Protein AF-X6D6U5-F1 (afdb_monomer_lite)

Structure (mmCIF, N/CA/C/O backbone):
data_AF-X6D6U5-F1
#
_entry.id   AF-X6D6U5-F1
#
loop_
_atom_site.group_PDB
_atom_site.id
_atom_site.type_symbol
_atom_site.label_atom_id
_atom_site.label_alt_id
_atom_site.label_comp_id
_atom_site.label_asym_id
_atom_site.label_entity_id
_atom_site.label_seq_id
_atom_site.pdbx_PDB_ins_code
_atom_site.Cartn_x
_atom_site.Cartn_y
_atom_site.Cartn_z
_atom_site.occupancy
_atom_site.B_iso_or_equiv
_atom_site.auth_seq_id
_atom_site.auth_comp_id
_atom_site.auth_asym_id
_atom_site.auth_atom_id
_atom_site.pdbx_PDB_model_num
ATOM 1 N N . MET A 1 1 ? 5.523 -4.093 -6.193 1.00 83.50 1 MET A N 1
ATOM 2 C CA . MET A 1 1 ? 4.814 -2.894 -5.673 1.00 83.50 1 MET A CA 1
ATOM 3 C C . MET A 1 1 ? 3.579 -3.271 -4.860 1.00 83.50 1 MET A C 1
ATOM 5 O O . MET A 1 1 ? 3.531 -2.895 -3.702 1.00 83.50 1 MET A O 1
ATOM 9 N N . ILE A 1 2 ? 2.606 -4.012 -5.416 1.00 90.62 2 ILE A N 1
ATOM 10 C CA . ILE A 1 2 ? 1.419 -4.466 -4.654 1.00 90.62 2 ILE A CA 1
ATOM 11 C C . ILE A 1 2 ? 1.822 -5.255 -3.401 1.00 90.62 2 ILE A C 1
ATOM 13 O O . ILE A 1 2 ? 1.270 -5.006 -2.339 1.00 90.62 2 ILE A O 1
ATOM 17 N N . ASP A 1 3 ? 2.824 -6.127 -3.509 1.00 91.62 3 ASP A N 1
ATOM 18 C CA . ASP A 1 3 ? 3.265 -6.973 -2.391 1.00 91.62 3 ASP A CA 1
ATOM 19 C C . ASP A 1 3 ? 3.796 -6.162 -1.197 1.00 91.62 3 ASP A C 1
ATOM 21 O O . ASP A 1 3 ? 3.610 -6.554 -0.051 1.00 91.62 3 ASP A O 1
ATOM 25 N N . GLU A 1 4 ? 4.392 -4.991 -1.443 1.00 94.00 4 GLU A N 1
ATOM 26 C CA . GLU A 1 4 ? 4.854 -4.094 -0.375 1.00 94.00 4 GLU A CA 1
ATOM 27 C C . GLU A 1 4 ? 3.685 -3.410 0.334 1.00 94.00 4 GLU A C 1
ATOM 29 O O . GLU A 1 4 ? 3.673 -3.293 1.554 1.00 94.00 4 GLU A O 1
ATOM 34 N N . LEU A 1 5 ? 2.654 -3.021 -0.417 1.00 94.81 5 LEU A N 1
ATOM 35 C CA . LEU A 1 5 ? 1.423 -2.488 0.165 1.00 94.81 5 LEU A CA 1
ATOM 36 C C . LEU A 1 5 ? 0.693 -3.561 0.988 1.00 94.81 5 LEU A C 1
ATOM 38 O O . LEU A 1 5 ? 0.139 -3.259 2.043 1.00 94.81 5 LEU A O 1
ATOM 42 N N . GLU A 1 6 ? 0.706 -4.817 0.532 1.00 95.25 6 GLU A N 1
ATOM 43 C CA . GLU A 1 6 ? 0.161 -5.954 1.286 1.00 95.25 6 GLU A CA 1
ATOM 44 C C . GLU A 1 6 ? 0.989 -6.250 2.546 1.00 95.25 6 GLU A C 1
ATOM 46 O O . GLU A 1 6 ? 0.403 -6.516 3.596 1.00 95.25 6 GLU A O 1
ATOM 51 N N . ARG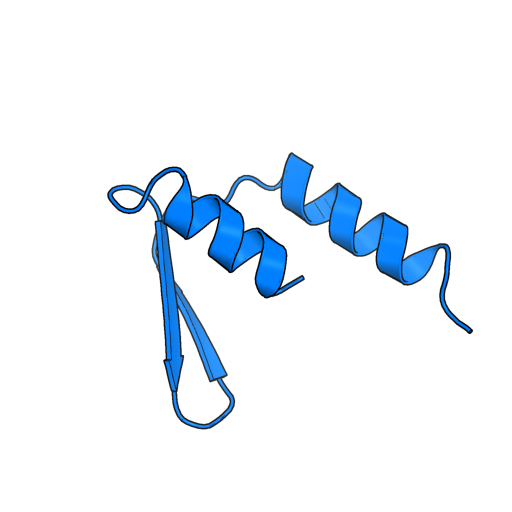 A 1 7 ? 2.323 -6.121 2.486 1.00 95.38 7 ARG A N 1
ATOM 52 C CA . ARG A 1 7 ? 3.207 -6.221 3.657 1.00 95.38 7 ARG A CA 1
ATOM 53 C C . ARG A 1 7 ? 2.895 -5.144 4.695 1.00 95.38 7 ARG A C 1
ATOM 55 O O . ARG A 1 7 ? 2.657 -5.482 5.849 1.00 95.38 7 ARG A O 1
ATOM 62 N N . GLN A 1 8 ? 2.823 -3.874 4.291 1.00 95.81 8 GLN A N 1
ATOM 63 C CA . GLN A 1 8 ? 2.493 -2.767 5.199 1.00 95.81 8 GLN A CA 1
ATOM 64 C C . GLN A 1 8 ? 1.102 -2.941 5.832 1.00 95.81 8 GLN A C 1
ATOM 66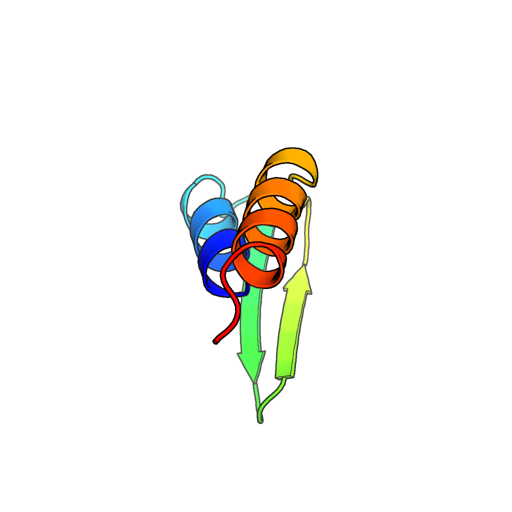 O O . GLN A 1 8 ? 0.921 -2.713 7.028 1.00 95.81 8 GLN A O 1
ATOM 71 N N . ALA A 1 9 ? 0.120 -3.415 5.057 1.00 96.75 9 ALA A N 1
ATOM 72 C CA . ALA A 1 9 ? -1.214 -3.719 5.573 1.00 96.75 9 ALA A CA 1
ATOM 73 C C . ALA A 1 9 ? -1.207 -4.885 6.576 1.00 96.75 9 ALA A C 1
ATOM 75 O O . ALA A 1 9 ? -1.990 -4.879 7.523 1.00 96.75 9 ALA A O 1
ATOM 76 N N . ALA A 1 10 ? -0.330 -5.876 6.395 1.00 96.62 10 ALA A N 1
ATOM 77 C CA . ALA A 1 10 ? -0.153 -6.969 7.347 1.00 96.62 10 ALA A CA 1
ATOM 78 C C . ALA A 1 10 ? 0.563 -6.519 8.634 1.00 96.62 10 ALA A C 1
ATOM 80 O O . ALA A 1 10 ? 0.226 -7.001 9.714 1.00 96.62 10 ALA A O 1
ATOM 81 N N . GLU A 1 11 ? 1.513 -5.585 8.534 1.00 96.94 11 GLU A N 1
ATOM 82 C CA . GLU A 1 11 ? 2.232 -5.019 9.682 1.00 96.94 11 GLU A CA 1
ATOM 83 C C . GLU A 1 11 ? 1.334 -4.125 10.547 1.00 96.94 11 GLU A C 1
ATOM 85 O O . GLU A 1 11 ? 1.419 -4.173 11.776 1.00 96.94 11 GLU A O 1
ATOM 90 N N . ASN A 1 12 ? 0.440 -3.336 9.936 1.00 95.75 12 ASN A N 1
ATOM 91 C CA . ASN A 1 12 ? -0.523 -2.524 10.676 1.00 95.75 12 ASN A CA 1
ATOM 92 C C . ASN A 1 12 ? -1.935 -2.514 10.048 1.00 95.75 12 ASN A C 1
ATOM 94 O O . ASN A 1 12 ? -2.361 -1.511 9.462 1.00 95.75 12 ASN A O 1
ATOM 98 N N . PRO A 1 13 ? -2.728 -3.585 10.243 1.00 95.12 13 PRO A N 1
ATOM 99 C CA . PRO A 1 13 ? -4.042 -3.744 9.604 1.00 95.12 13 PRO A CA 1
ATOM 100 C C . PRO A 1 13 ? -5.103 -2.754 10.108 1.00 95.12 13 PRO A C 1
ATOM 102 O O . PRO A 1 13 ? -6.171 -2.608 9.506 1.00 95.12 13 PRO A O 1
ATOM 105 N N . SER A 1 14 ? -4.830 -2.075 11.228 1.00 97.19 14 SER A N 1
ATOM 106 C CA . SER A 1 14 ? -5.678 -0.995 11.739 1.00 97.19 14 SER A CA 1
ATOM 107 C C . SER A 1 14 ? -5.506 0.315 10.969 1.00 97.19 14 SER A C 1
ATOM 109 O O . SER A 1 14 ? -6.450 1.100 10.902 1.00 97.19 14 SER A O 1
ATOM 111 N N . LYS A 1 15 ? -4.330 0.528 10.366 1.00 96.81 15 LYS A N 1
ATOM 112 C CA . LYS A 1 15 ? -3.962 1.761 9.665 1.00 96.81 15 LYS A CA 1
ATOM 113 C C . LYS A 1 15 ? -4.036 1.655 8.152 1.00 96.81 15 LYS A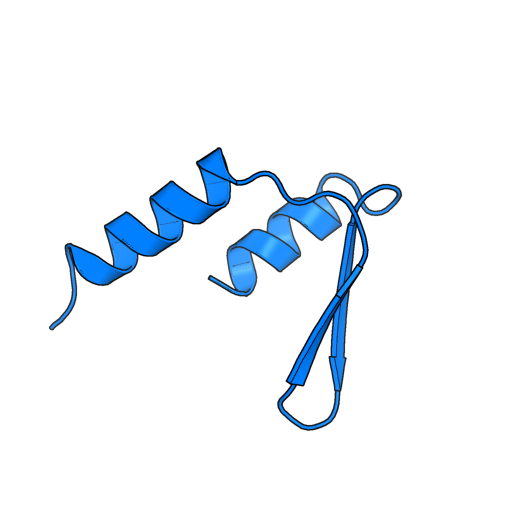 C 1
ATOM 115 O O . LYS A 1 15 ? -4.221 2.680 7.506 1.00 96.81 15 LYS A O 1
ATOM 120 N N . LEU A 1 16 ? -3.898 0.450 7.600 1.00 97.56 16 LEU A N 1
ATOM 121 C CA . LEU A 1 16 ? -3.900 0.219 6.162 1.00 97.56 16 LEU A CA 1
ATOM 122 C C . LEU A 1 16 ? -4.671 -1.050 5.802 1.00 97.56 16 LEU A C 1
ATOM 124 O O . LEU A 1 16 ? -4.494 -2.109 6.403 1.00 97.56 16 LEU A O 1
ATOM 128 N N . LYS A 1 17 ? -5.516 -0.950 4.774 1.00 97.62 17 LYS A N 1
ATOM 129 C CA . LYS A 1 17 ? -6.255 -2.069 4.187 1.00 97.62 17 LYS A CA 1
ATOM 130 C C . LYS A 1 17 ? -6.030 -2.119 2.684 1.00 97.62 17 LYS A C 1
ATOM 132 O O . LYS A 1 17 ? -6.242 -1.136 1.977 1.00 97.62 17 LYS A O 1
ATOM 137 N N . VAL A 1 18 ? -5.699 -3.308 2.188 1.00 96.81 18 VAL A N 1
ATOM 138 C CA . VAL A 1 18 ? -5.542 -3.588 0.757 1.00 96.81 18 VAL A CA 1
ATOM 139 C C . VAL A 1 18 ? -6.561 -4.642 0.339 1.00 96.81 18 VAL A C 1
ATOM 141 O O . VAL A 1 18 ? -6.710 -5.677 0.985 1.00 96.81 18 VAL A O 1
ATOM 144 N N . ARG A 1 19 ? -7.316 -4.368 -0.730 1.00 95.75 19 ARG A N 1
ATOM 145 C CA . ARG A 1 19 ? -8.338 -5.279 -1.273 1.00 95.75 19 ARG A CA 1
ATOM 146 C C . ARG A 1 19 ? -8.195 -5.409 -2.781 1.00 95.75 19 ARG A C 1
ATOM 148 O O . ARG A 1 19 ? -8.128 -4.405 -3.485 1.00 95.75 19 ARG A O 1
ATOM 155 N N . LYS A 1 20 ? -8.241 -6.639 -3.288 1.00 93.75 20 LYS A N 1
ATOM 156 C CA . LYS A 1 20 ? -8.262 -6.945 -4.726 1.00 93.75 20 LYS A CA 1
ATOM 157 C C . LYS A 1 20 ? -9.713 -7.165 -5.177 1.00 93.75 20 LYS A C 1
ATOM 159 O O . LYS A 1 20 ? -10.429 -7.968 -4.584 1.00 93.75 20 LYS A O 1
ATOM 164 N N . LYS A 1 21 ? -10.174 -6.447 -6.208 1.00 92.44 21 LYS A N 1
ATOM 165 C CA . LYS A 1 21 ? -11.524 -6.598 -6.784 1.00 92.44 21 LYS A CA 1
ATOM 166 C C 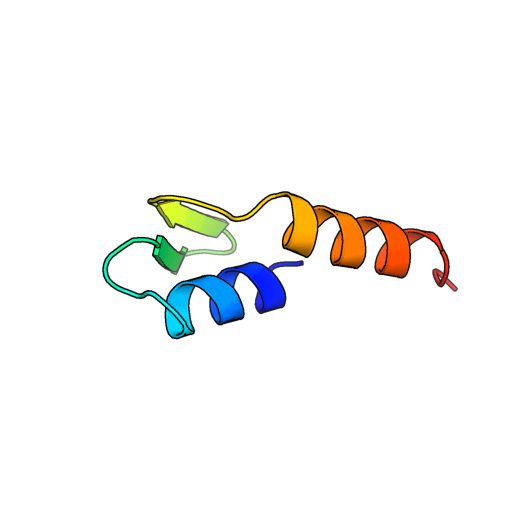. LYS A 1 21 ? -11.509 -6.327 -8.287 1.00 92.44 21 LYS A C 1
ATOM 168 O O . LYS A 1 21 ? -11.256 -5.205 -8.709 1.00 92.44 21 LYS A O 1
ATOM 173 N N . GLY A 1 22 ? -11.826 -7.345 -9.091 1.00 88.88 22 GLY A N 1
ATOM 174 C CA . GLY A 1 22 ? -12.018 -7.201 -10.542 1.00 88.88 22 GLY A CA 1
ATOM 175 C C . GLY A 1 22 ? -10.820 -6.580 -11.271 1.00 88.88 22 GLY A C 1
ATOM 176 O O . GLY A 1 22 ? -10.994 -5.616 -12.008 1.00 88.88 22 GLY A O 1
ATOM 177 N N . GLY A 1 23 ? -9.605 -7.068 -11.001 1.00 91.88 23 GLY A N 1
ATOM 178 C CA . GLY A 1 23 ? -8.367 -6.543 -11.597 1.00 91.88 23 GLY A CA 1
ATOM 179 C C . GLY A 1 23 ? -7.895 -5.197 -11.036 1.00 91.88 23 GLY A C 1
ATOM 180 O O . GLY A 1 23 ? -6.861 -4.692 -11.460 1.00 91.88 23 GLY A O 1
ATOM 181 N N . LYS A 1 24 ? -8.621 -4.614 -10.075 1.00 94.25 24 LYS A N 1
ATOM 182 C CA . LYS A 1 24 ? -8.227 -3.390 -9.374 1.00 94.25 24 LYS A CA 1
ATOM 183 C C . LYS A 1 24 ? -7.759 -3.709 -7.962 1.00 94.25 24 LYS A C 1
ATOM 185 O O . LYS A 1 24 ? -8.302 -4.603 -7.307 1.00 94.25 24 LYS A O 1
ATOM 190 N N . THR A 1 25 ? -6.816 -2.911 -7.481 1.00 94.69 25 THR A N 1
ATOM 191 C CA . THR A 1 25 ? -6.418 -2.880 -6.073 1.00 94.69 25 THR A CA 1
ATOM 192 C C . THR A 1 25 ? -6.967 -1.609 -5.443 1.00 94.69 25 THR A C 1
ATOM 194 O O . THR A 1 25 ? -6.774 -0.518 -5.972 1.00 94.69 25 THR A O 1
ATOM 197 N N . ILE A 1 26 ? -7.676 -1.760 -4.329 1.00 96.25 26 ILE A N 1
ATOM 198 C CA . ILE A 1 26 ? -8.186 -0.664 -3.507 1.00 96.25 26 ILE A CA 1
ATOM 199 C C . ILE A 1 26 ? -7.299 -0.580 -2.270 1.00 96.25 26 ILE A C 1
ATOM 201 O O . ILE A 1 26 ? -7.147 -1.578 -1.562 1.00 96.25 26 ILE A O 1
ATOM 205 N N . ILE A 1 27 ? -6.745 0.604 -2.031 1.00 96.06 27 ILE A N 1
ATOM 206 C CA . ILE A 1 27 ? -5.855 0.922 -0.914 1.00 96.06 27 ILE A CA 1
ATOM 207 C C . ILE A 1 27 ? -6.572 1.972 -0.067 1.00 96.06 27 ILE A C 1
ATOM 209 O O . ILE A 1 27 ? -7.032 2.977 -0.606 1.00 96.06 27 ILE A O 1
ATOM 213 N N . ASP A 1 28 ? -6.724 1.704 1.224 1.00 97.06 28 ASP A N 1
ATOM 214 C CA . ASP A 1 28 ? -7.465 2.550 2.160 1.00 97.06 28 ASP A CA 1
ATOM 215 C C . ASP A 1 28 ? -6.674 2.655 3.466 1.00 97.06 28 ASP A C 1
ATOM 217 O O . ASP A 1 28 ? -6.497 1.646 4.157 1.00 97.06 28 ASP A O 1
ATOM 221 N N . GLY A 1 29 ? -6.161 3.853 3.752 1.00 96.25 29 GLY A N 1
ATOM 222 C CA . GLY A 1 29 ? -5.370 4.139 4.945 1.00 96.25 29 GLY A CA 1
ATOM 223 C C . GLY A 1 29 ? -3.997 4.756 4.671 1.00 96.25 29 GLY A C 1
ATOM 224 O O . GLY A 1 29 ? -3.724 5.257 3.580 1.00 96.25 29 GLY A O 1
ATOM 225 N N . GLU A 1 30 ? -3.147 4.737 5.696 1.00 97.25 30 GLU A N 1
ATOM 226 C CA . GLU A 1 30 ? -1.793 5.305 5.675 1.00 97.25 30 GLU A CA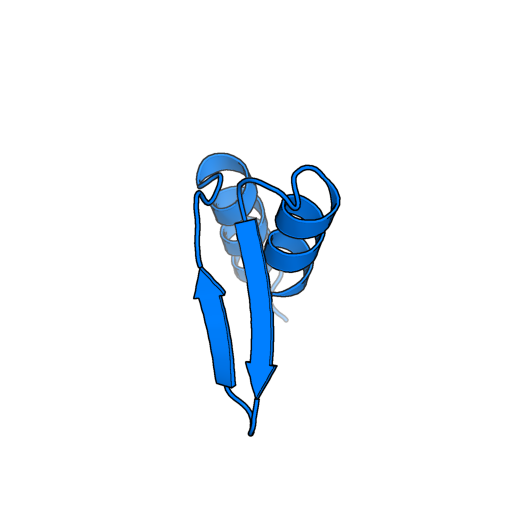 1
ATOM 227 C C . GLU A 1 30 ? -0.826 4.380 4.922 1.00 97.25 30 GLU A C 1
ATOM 229 O O . GLU A 1 30 ? -0.777 3.181 5.189 1.00 97.25 30 GLU A O 1
ATOM 234 N N . VAL A 1 31 ? -0.043 4.937 3.995 1.00 95.06 31 VAL A N 1
ATOM 235 C CA . VAL A 1 31 ? 0.985 4.209 3.234 1.00 95.06 31 VAL A CA 1
ATOM 236 C C . VAL A 1 31 ? 2.342 4.819 3.537 1.00 95.06 31 VAL A C 1
ATOM 238 O O . VAL A 1 31 ? 2.513 6.030 3.391 1.00 95.06 31 VAL A O 1
ATOM 241 N N . GLU A 1 32 ? 3.312 3.975 3.879 1.00 93.94 32 GLU A N 1
ATOM 242 C CA . GLU A 1 32 ? 4.675 4.423 4.118 1.00 93.94 32 GLU A CA 1
ATOM 243 C C . GLU A 1 32 ? 5.436 4.536 2.799 1.00 93.94 32 GLU A C 1
ATOM 245 O O . GLU A 1 32 ? 5.834 3.542 2.175 1.00 93.94 32 GLU A O 1
ATOM 250 N N . LEU A 1 33 ? 5.582 5.783 2.347 1.00 92.62 33 LEU A N 1
ATOM 251 C CA . LEU A 1 33 ? 6.085 6.103 1.015 1.00 92.62 33 LEU A CA 1
ATOM 252 C C . LEU A 1 33 ? 7.567 5.775 0.855 1.00 92.62 33 LEU A C 1
ATOM 254 O O . LEU A 1 33 ? 7.954 5.320 -0.218 1.00 92.62 33 LEU A O 1
ATOM 258 N N . ASP A 1 34 ? 8.377 5.927 1.900 1.00 90.25 34 ASP A N 1
ATOM 259 C CA . ASP A 1 34 ? 9.813 5.640 1.829 1.00 90.25 34 ASP A CA 1
ATOM 260 C C . ASP A 1 34 ? 10.077 4.161 1.499 1.00 90.25 34 ASP A C 1
ATOM 262 O O . ASP A 1 34 ? 10.888 3.841 0.624 1.00 90.25 34 ASP A O 1
ATOM 266 N N . GLY A 1 35 ? 9.312 3.251 2.115 1.00 85.62 35 GLY A N 1
ATOM 267 C CA . GLY A 1 35 ? 9.352 1.821 1.791 1.00 85.62 35 GLY A CA 1
ATOM 268 C C . GLY A 1 35 ? 8.864 1.526 0.369 1.00 85.62 35 GLY A C 1
ATOM 269 O O . GLY A 1 35 ? 9.454 0.713 -0.346 1.00 85.62 35 GLY A O 1
ATOM 270 N N . LEU A 1 36 ? 7.829 2.237 -0.087 1.00 88.38 36 LEU A N 1
ATOM 271 C CA . LEU A 1 36 ? 7.276 2.058 -1.428 1.00 88.38 36 LEU A CA 1
ATOM 272 C C . LEU A 1 36 ? 8.237 2.540 -2.529 1.00 88.38 36 LEU A C 1
ATOM 274 O O . LEU A 1 36 ? 8.383 1.873 -3.556 1.00 88.38 36 LEU A O 1
ATOM 278 N N . VAL A 1 37 ? 8.917 3.669 -2.315 1.00 87.25 37 VAL A N 1
ATOM 279 C CA . VAL A 1 37 ? 9.894 4.241 -3.255 1.00 87.25 37 VAL A CA 1
ATOM 280 C C . VAL A 1 37 ? 11.053 3.275 -3.487 1.00 87.25 37 VAL A C 1
ATOM 282 O O . VAL A 1 37 ? 11.443 3.076 -4.636 1.00 87.25 37 VAL A O 1
ATOM 285 N N . MET A 1 38 ? 11.554 2.605 -2.445 1.00 82.94 38 MET A N 1
ATOM 286 C CA . MET A 1 38 ? 12.629 1.615 -2.588 1.00 82.94 38 MET A CA 1
ATOM 287 C C . MET A 1 38 ? 12.241 0.467 -3.534 1.00 82.94 38 MET A C 1
ATOM 289 O O . MET A 1 38 ? 13.044 0.044 -4.367 1.00 82.94 38 MET A O 1
ATOM 293 N N . VAL A 1 39 ? 10.988 0.006 -3.465 1.00 81.19 39 VAL A N 1
ATOM 294 C CA . VAL A 1 39 ? 10.459 -1.049 -4.346 1.00 81.19 39 VAL A CA 1
ATOM 295 C C . VAL A 1 39 ? 10.328 -0.568 -5.790 1.00 81.19 39 VAL A C 1
ATOM 297 O O . VAL A 1 39 ? 10.619 -1.327 -6.714 1.00 81.19 39 VAL A O 1
ATOM 300 N N . VAL A 1 40 ? 9.910 0.683 -6.000 1.00 81.25 40 VAL A N 1
ATOM 301 C CA . VAL A 1 40 ? 9.833 1.285 -7.341 1.00 81.25 40 VAL A CA 1
ATOM 302 C C . VAL A 1 40 ? 11.230 1.436 -7.940 1.00 81.25 40 VAL A C 1
ATOM 304 O O . VAL A 1 40 ? 11.460 0.979 -9.056 1.00 81.25 40 VAL A O 1
ATOM 307 N N . VAL A 1 41 ? 12.176 2.004 -7.187 1.00 79.06 41 VAL A N 1
ATOM 308 C CA . VAL A 1 41 ? 13.560 2.195 -7.640 1.00 79.06 41 VAL A CA 1
ATOM 309 C C . VAL 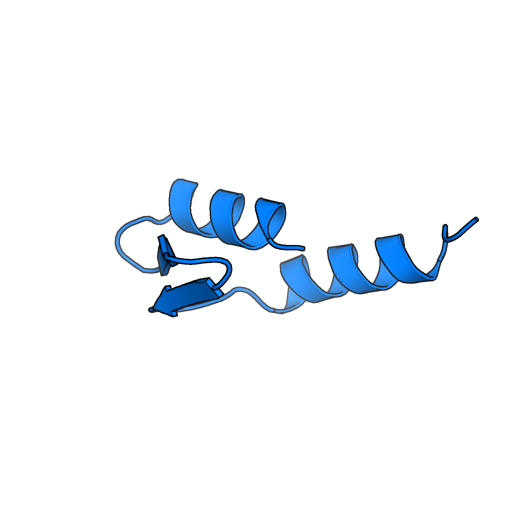A 1 41 ? 14.207 0.852 -7.973 1.00 79.06 41 VAL A C 1
ATOM 311 O O . VAL A 1 41 ? 14.766 0.712 -9.058 1.00 79.06 41 VAL A O 1
ATOM 314 N N . GLY A 1 42 ? 14.060 -0.161 -7.113 1.00 73.50 42 GLY A N 1
ATOM 315 C CA . GLY A 1 42 ? 14.566 -1.512 -7.372 1.00 73.50 42 GLY A CA 1
ATOM 316 C C . GLY A 1 42 ? 13.980 -2.147 -8.637 1.00 73.50 42 GLY A C 1
ATOM 317 O O . GLY A 1 42 ? 14.719 -2.716 -9.437 1.00 73.50 42 GLY A O 1
ATOM 318 N N . ALA A 1 43 ? 12.673 -1.988 -8.873 1.00 71.25 43 ALA A N 1
ATOM 319 C CA . ALA A 1 43 ? 12.023 -2.483 -10.087 1.00 71.25 43 ALA A CA 1
ATOM 320 C C . ALA A 1 43 ? 12.494 -1.755 -11.361 1.00 71.25 43 ALA A C 1
ATOM 322 O O . ALA A 1 43 ? 12.565 -2.369 -12.421 1.00 71.25 43 ALA A O 1
ATOM 323 N N . THR A 1 44 ? 12.833 -0.464 -11.270 1.00 76.69 44 THR A N 1
ATOM 324 C CA . THR A 1 44 ? 13.368 0.311 -12.405 1.00 76.69 44 THR A CA 1
ATOM 325 C C . THR A 1 44 ? 14.867 0.111 -12.639 1.00 76.69 44 THR A C 1
ATOM 327 O O . THR A 1 44 ? 15.321 0.237 -13.771 1.00 76.69 44 THR A O 1
ATOM 330 N N . ALA A 1 45 ? 15.635 -0.208 -11.594 1.00 75.44 45 ALA A N 1
ATOM 331 C CA . ALA A 1 45 ? 17.087 -0.375 -11.660 1.00 75.44 45 ALA A CA 1
ATOM 332 C C . ALA A 1 45 ? 17.521 -1.760 -12.171 1.00 75.44 45 ALA A C 1
ATOM 334 O O . ALA A 1 45 ? 18.665 -1.920 -12.588 1.00 75.44 45 ALA A O 1
ATOM 335 N N . GLY A 1 46 ? 16.624 -2.749 -12.130 1.00 63.06 46 GLY A N 1
ATOM 336 C CA . GLY A 1 46 ? 16.880 -4.129 -12.550 1.00 63.06 46 GLY A CA 1
ATOM 337 C C . GLY A 1 46 ? 15.871 -4.671 -13.561 1.00 63.06 46 GLY A C 1
ATOM 338 O O . GLY A 1 46 ? 15.582 -5.865 -13.527 1.00 63.06 46 GLY A O 1
ATOM 339 N N . GLY A 1 47 ? 15.294 -3.821 -14.419 1.00 59.16 47 GLY A N 1
ATOM 340 C CA . GLY A 1 47 ? 14.490 -4.304 -15.551 1.00 59.16 47 GLY A CA 1
ATOM 341 C C . GLY A 1 47 ? 15.298 -5.267 -16.441 1.00 59.16 47 GLY A C 1
ATOM 342 O O . GLY A 1 47 ? 16.518 -5.310 -16.286 1.00 59.16 47 GLY A O 1
ATOM 343 N N . PRO A 1 48 ? 14.669 -6.055 -17.335 1.00 52.91 48 PRO A N 1
ATOM 344 C CA . PRO A 1 48 ? 15.434 -6.904 -18.251 1.00 52.91 48 PRO A CA 1
ATOM 345 C C . PRO A 1 48 ? 16.533 -6.123 -18.984 1.00 52.91 48 PRO A C 1
ATOM 347 O O . PRO A 1 48 ? 16.288 -4.941 -19.326 1.00 52.91 48 PRO A O 1
#

Radius of gyration: 11.7 Å; chains: 1; bounding box: 29×13×30 Å

Secondary structure (DSSP, 8-state):
-HHHHHHHHHH-TTTEEEEEETTEEEEEE---HHHHHHHHHHHHHT--

pLDDT: mean 89.01, std 10.57, range [52.91, 97.62]

Foldseek 3Di:
DVVQLVVVCVVPVVAWDWDDDPNDIDIDGDDDVVSVVVVVCVCVVDPD

Sequence (48 aa):
MIDELERQAAENPSKLKVRKKGGKTIIDGEVELDGLVMVVVGATAGGP